Protein AF-A0A444ZXS3-F1 (afdb_monomer_lite)

Organism: Arachis hypogaea (NCBI:txid3818)

pLDDT: mean 75.3, std 19.69, range [24.69, 91.62]

Structure (mmCIF, N/CA/C/O backbone):
data_AF-A0A444ZXS3-F1
#
_entry.id   AF-A0A444ZXS3-F1
#
loop_
_atom_site.group_PDB
_atom_site.id
_atom_site.type_symbol
_atom_site.label_atom_id
_atom_site.label_alt_id
_atom_site.label_comp_id
_atom_site.label_asym_id
_atom_site.label_entity_id
_atom_site.label_seq_id
_atom_site.pdbx_PDB_ins_code
_atom_site.Cartn_x
_atom_site.Cartn_y
_atom_site.Cartn_z
_atom_site.occupancy
_atom_site.B_iso_or_equiv
_atom_site.auth_seq_id
_atom_site.auth_comp_id
_atom_site.auth_asym_id
_atom_site.auth_atom_id
_atom_site.pdbx_PDB_model_num
ATOM 1 N N . MET A 1 1 ? 24.751 12.707 22.920 1.00 36.78 1 MET A N 1
ATOM 2 C CA . MET A 1 1 ? 24.671 12.668 21.444 1.00 36.78 1 MET A CA 1
ATOM 3 C C . MET A 1 1 ? 24.301 11.240 21.018 1.00 36.78 1 MET A C 1
ATOM 5 O O . MET A 1 1 ? 25.146 10.495 20.557 1.00 36.78 1 MET A O 1
ATOM 9 N N . THR A 1 2 ? 23.201 10.683 21.536 1.00 28.27 2 THR A N 1
ATOM 10 C CA . THR A 1 2 ? 21.816 10.702 20.994 1.00 28.27 2 THR A CA 1
ATOM 11 C C . THR A 1 2 ? 21.616 9.870 19.715 1.00 28.27 2 THR A C 1
ATOM 13 O O . THR A 1 2 ? 21.463 10.395 18.621 1.00 28.27 2 THR A O 1
ATOM 16 N N . SER A 1 3 ? 21.629 8.543 19.897 1.00 29.20 3 SER A N 1
ATOM 17 C CA . SER A 1 3 ? 20.457 7.668 19.680 1.00 29.20 3 SER A CA 1
ATOM 18 C C . SER A 1 3 ? 19.682 7.764 18.354 1.00 29.20 3 SER A C 1
ATOM 20 O O . SER A 1 3 ? 18.463 7.917 18.377 1.00 29.20 3 SER A O 1
ATOM 22 N N . ILE A 1 4 ? 20.347 7.616 17.204 1.00 36.12 4 ILE A N 1
ATOM 23 C CA . ILE A 1 4 ? 19.659 7.456 15.900 1.00 36.12 4 ILE A CA 1
ATOM 24 C C . ILE A 1 4 ? 19.896 6.087 15.239 1.00 36.12 4 ILE A C 1
ATOM 26 O O . ILE A 1 4 ? 19.219 5.745 14.279 1.00 36.12 4 ILE A O 1
ATOM 30 N N . LEU A 1 5 ? 20.769 5.229 15.770 1.00 28.34 5 LEU A N 1
ATOM 31 C CA . LEU A 1 5 ? 21.231 4.061 15.011 1.00 28.34 5 LEU A CA 1
ATOM 32 C C . LEU A 1 5 ? 20.882 2.689 15.599 1.00 28.34 5 LEU A C 1
ATOM 34 O O . LEU A 1 5 ? 21.650 1.762 15.421 1.00 28.34 5 LEU A O 1
ATOM 38 N N . TRP A 1 6 ? 19.746 2.531 16.283 1.00 24.69 6 TRP A N 1
ATOM 39 C CA . TRP A 1 6 ? 19.228 1.200 16.658 1.00 24.69 6 TRP A CA 1
ATOM 40 C C . TRP A 1 6 ? 17.693 1.142 16.608 1.00 24.69 6 TRP A C 1
ATOM 42 O O . TRP A 1 6 ? 17.041 0.616 17.501 1.00 24.69 6 TRP A O 1
ATOM 52 N N . LEU A 1 7 ? 17.096 1.630 15.515 1.00 28.11 7 LEU A N 1
ATOM 53 C CA . LEU A 1 7 ? 15.789 1.132 15.064 1.00 28.11 7 LEU A CA 1
ATOM 54 C C . LEU A 1 7 ? 16.027 -0.171 14.293 1.00 28.11 7 LEU A C 1
ATOM 56 O O . LEU A 1 7 ? 15.781 -0.289 13.094 1.00 28.11 7 LEU A O 1
ATOM 60 N N . GLN A 1 8 ? 16.556 -1.168 15.007 1.00 26.95 8 GLN A N 1
ATOM 61 C CA . GLN A 1 8 ? 16.343 -2.544 14.607 1.00 26.95 8 GLN A CA 1
ATOM 62 C C . GLN A 1 8 ? 14.822 -2.714 14.481 1.00 26.95 8 GLN A C 1
ATOM 64 O O . GLN A 1 8 ? 14.048 -2.430 15.387 1.00 26.95 8 GLN A O 1
ATOM 69 N N . ILE A 1 9 ? 14.335 -3.185 13.343 1.00 33.28 9 ILE A N 1
ATOM 70 C CA . ILE A 1 9 ? 14.590 -4.604 13.118 1.00 33.28 9 ILE A CA 1
ATOM 71 C C . ILE A 1 9 ? 13.510 -5.468 13.793 1.00 33.28 9 ILE A C 1
ATOM 73 O O . ILE A 1 9 ? 13.472 -6.667 13.580 1.00 33.28 9 ILE A O 1
ATOM 77 N N . HIS A 1 10 ? 12.611 -4.881 14.595 1.00 28.50 10 HIS A N 1
ATOM 78 C CA . HIS A 1 10 ? 11.362 -5.521 15.031 1.00 28.50 10 HIS A CA 1
ATOM 79 C C . HIS A 1 10 ? 10.206 -5.254 14.053 1.00 28.50 10 HIS A C 1
ATOM 81 O O . HIS A 1 10 ? 9.033 -5.407 14.391 1.00 28.50 10 HIS A O 1
ATOM 87 N N . CYS A 1 11 ? 10.534 -4.942 12.794 1.00 30.47 11 CYS A N 1
ATOM 88 C CA . CYS A 1 11 ? 9.610 -4.954 11.659 1.00 30.47 11 CYS A CA 1
ATOM 89 C C . CYS A 1 11 ? 9.324 -6.404 11.211 1.00 30.47 11 CYS A C 1
ATOM 91 O O . CYS A 1 11 ? 9.514 -6.772 10.059 1.00 30.47 11 CYS A O 1
ATOM 93 N N . TRP A 1 12 ? 8.933 -7.249 12.165 1.00 25.70 12 TRP A N 1
ATOM 94 C CA . TRP A 1 12 ? 8.367 -8.582 11.930 1.00 25.70 12 TRP A CA 1
ATOM 95 C C . TRP A 1 12 ? 7.046 -8.781 12.690 1.00 25.70 12 TRP A C 1
ATOM 97 O O . TRP A 1 12 ? 6.369 -9.773 12.460 1.00 25.70 12 TRP A O 1
ATOM 107 N N . HIS A 1 13 ? 6.629 -7.832 13.541 1.00 31.17 13 HIS A N 1
ATOM 108 C CA . HIS A 1 13 ? 5.355 -7.907 14.273 1.00 31.17 13 HIS A CA 1
ATOM 109 C C . HIS A 1 13 ? 4.175 -7.217 13.573 1.00 31.17 13 HIS A C 1
ATOM 111 O O . HIS A 1 13 ? 3.065 -7.256 14.090 1.00 31.17 13 HIS A O 1
ATOM 117 N N . ILE A 1 14 ? 4.356 -6.637 12.381 1.00 42.41 14 ILE A N 1
ATOM 118 C CA . ILE A 1 14 ? 3.223 -6.154 11.574 1.00 42.41 14 ILE A CA 1
ATOM 119 C C . ILE A 1 14 ? 2.749 -7.283 10.645 1.00 42.41 14 ILE A C 1
ATOM 121 O O . ILE A 1 14 ? 2.638 -7.122 9.433 1.00 42.41 14 ILE A O 1
ATOM 125 N N . TYR A 1 15 ? 2.464 -8.457 11.208 1.00 44.38 15 TYR A N 1
ATOM 126 C CA . TYR A 1 15 ? 1.529 -9.381 10.572 1.00 44.38 15 TYR A CA 1
ATOM 127 C C . TYR A 1 15 ? 0.144 -9.003 11.072 1.00 44.38 15 TYR A C 1
ATOM 129 O O . TYR A 1 15 ? -0.287 -9.487 12.108 1.00 44.38 15 TYR A O 1
ATOM 137 N N . MET A 1 16 ? -0.485 -8.065 10.354 1.00 56.69 16 MET A N 1
ATOM 138 C CA . MET A 1 16 ? -1.938 -7.872 10.238 1.00 56.69 16 MET A CA 1
ATOM 139 C C . MET A 1 16 ? -2.746 -8.479 11.399 1.00 56.69 16 MET A C 1
ATOM 141 O O . MET A 1 16 ? -3.423 -9.494 11.232 1.00 56.69 16 MET A O 1
ATOM 145 N N . ALA A 1 17 ? -2.650 -7.867 12.583 1.00 63.28 17 ALA A N 1
ATOM 146 C CA . ALA A 1 17 ? -3.589 -8.142 13.662 1.00 63.28 17 ALA A CA 1
ATOM 147 C C . ALA A 1 17 ? -5.005 -7.822 13.164 1.00 63.28 17 ALA A C 1
ATOM 149 O O . ALA A 1 17 ? -5.176 -6.975 12.278 1.00 63.28 17 ALA A O 1
ATOM 150 N N . ARG A 1 18 ? -6.029 -8.491 13.706 1.00 74.81 18 ARG A N 1
ATOM 151 C CA . ARG A 1 18 ? -7.408 -8.158 13.323 1.00 74.81 18 ARG A CA 1
ATOM 152 C C . ARG A 1 18 ? -7.668 -6.687 13.629 1.00 74.81 18 ARG A C 1
ATOM 154 O O . ARG A 1 18 ? -7.204 -6.183 14.651 1.00 74.81 18 ARG A O 1
ATOM 161 N N . ALA A 1 19 ? -8.481 -6.022 12.808 1.00 78.44 19 ALA A N 1
ATOM 162 C CA . ALA A 1 19 ? -8.809 -4.606 12.995 1.00 78.44 19 ALA A CA 1
ATOM 163 C C . ALA A 1 19 ? -9.248 -4.289 14.438 1.00 78.44 19 ALA A C 1
ATOM 165 O O . ALA A 1 19 ? -8.857 -3.275 15.012 1.00 78.44 19 ALA A O 1
ATOM 166 N N . SER A 1 20 ? -10.009 -5.193 15.061 1.00 78.56 20 SER A N 1
ATOM 167 C CA . SER A 1 20 ? -10.459 -5.064 16.448 1.00 78.56 20 SER A CA 1
ATOM 168 C C . SER A 1 20 ? -9.327 -5.094 17.480 1.00 78.56 20 SER A C 1
ATOM 170 O O . SER A 1 20 ? -9.437 -4.430 18.506 1.00 78.56 20 SER A O 1
ATOM 172 N N . GLU A 1 21 ? -8.250 -5.837 17.239 1.00 79.06 21 GLU A N 1
ATOM 173 C CA . GLU A 1 21 ? -7.076 -5.891 18.114 1.00 79.06 21 GLU A CA 1
ATOM 174 C C . GLU A 1 21 ? -6.213 -4.648 17.926 1.00 79.06 21 GLU A C 1
ATOM 176 O O . GLU A 1 21 ? -5.836 -4.010 18.908 1.00 79.06 21 GLU A O 1
ATOM 181 N N . THR A 1 22 ? -5.985 -4.236 16.676 1.00 76.06 22 THR A N 1
ATOM 182 C CA . THR A 1 22 ? -5.202 -3.033 16.366 1.00 76.06 22 THR A CA 1
ATOM 183 C C . THR A 1 22 ? -5.843 -1.772 16.945 1.00 76.06 22 THR A C 1
ATOM 185 O O . THR A 1 22 ? -5.153 -0.933 17.519 1.00 76.06 22 THR A O 1
ATOM 188 N N . LEU A 1 23 ? -7.171 -1.649 16.870 1.00 76.25 23 LEU A N 1
ATOM 189 C CA . LEU A 1 23 ? -7.893 -0.502 17.434 1.00 76.25 23 LEU A CA 1
ATOM 190 C C . LEU A 1 23 ? -7.889 -0.493 18.972 1.00 76.25 23 LEU A C 1
ATOM 192 O O . LEU A 1 23 ? -7.922 0.577 19.578 1.00 76.25 23 LEU A O 1
ATOM 196 N N . LYS A 1 24 ? -7.817 -1.664 19.622 1.00 78.62 24 LYS A N 1
ATOM 197 C CA . LYS A 1 24 ? -7.715 -1.770 21.091 1.00 78.62 24 LYS A CA 1
ATOM 198 C C . LYS A 1 24 ? -6.361 -1.319 21.623 1.00 78.62 24 LYS A C 1
ATOM 200 O O . LYS A 1 24 ? -6.298 -0.870 22.764 1.00 78.62 24 LYS A O 1
ATOM 205 N N . MET A 1 25 ? -5.307 -1.416 20.813 1.00 70.56 25 MET A N 1
ATOM 206 C CA . MET A 1 25 ? -3.959 -1.004 21.205 1.00 70.56 25 MET A CA 1
ATOM 207 C C . MET A 1 25 ? -3.819 0.512 21.389 1.00 70.56 25 MET A C 1
ATOM 209 O O . MET A 1 25 ? -2.779 0.928 21.880 1.00 70.56 25 MET A O 1
ATOM 213 N N . LYS A 1 26 ? -4.844 1.316 21.037 1.00 65.19 26 LYS A N 1
ATOM 214 C CA . LYS A 1 26 ? -4.851 2.788 21.144 1.00 65.19 26 LYS A CA 1
ATOM 215 C C . LYS A 1 26 ? -3.485 3.380 20.763 1.00 65.19 26 LYS A C 1
ATOM 217 O O . LYS A 1 26 ? -2.813 3.925 21.634 1.00 65.19 26 LYS A O 1
ATOM 222 N N . PRO A 1 27 ? -3.045 3.206 19.502 1.00 63.09 27 PRO A N 1
ATOM 223 C CA . PRO A 1 27 ? -1.710 3.623 19.093 1.00 63.09 27 PRO A CA 1
ATOM 224 C C . PRO A 1 27 ? -1.465 5.088 19.476 1.00 63.09 27 PRO A C 1
ATOM 226 O O . PRO A 1 27 ? -2.343 5.930 19.294 1.00 63.09 27 PRO A O 1
ATOM 229 N N . ASP A 1 28 ? -0.271 5.385 19.995 1.00 56.91 28 ASP A N 1
ATOM 230 C CA . ASP A 1 28 ? 0.110 6.706 20.530 1.00 56.91 28 ASP A CA 1
ATOM 231 C C . ASP A 1 28 ? 0.107 7.841 19.478 1.00 56.91 28 ASP A C 1
ATOM 233 O O . ASP A 1 28 ? 0.344 9.008 19.787 1.00 56.91 28 ASP A O 1
ATOM 237 N N . GLY A 1 29 ? -0.200 7.521 18.221 1.00 57.31 29 GLY A N 1
ATOM 238 C CA . GLY A 1 29 ? -0.544 8.466 17.168 1.00 57.31 29 GLY A CA 1
ATOM 239 C C . GLY A 1 29 ? -1.908 8.103 16.589 1.00 57.31 29 GLY A C 1
ATOM 240 O O . GLY A 1 29 ? -2.220 6.928 16.438 1.00 57.31 29 GLY A O 1
ATOM 241 N N . ASN A 1 30 ? -2.712 9.105 16.230 1.00 67.88 30 ASN A N 1
ATOM 242 C CA . ASN A 1 30 ? -4.086 8.997 15.706 1.00 67.88 30 ASN A CA 1
ATOM 243 C C . ASN A 1 30 ? -4.226 8.257 14.344 1.00 67.88 30 ASN A C 1
ATOM 245 O O . ASN A 1 30 ? -5.107 8.578 13.536 1.00 67.88 30 ASN A O 1
ATOM 249 N N . GLY A 1 31 ? -3.350 7.300 14.038 1.00 75.25 31 GLY A N 1
ATOM 250 C CA . GLY A 1 31 ? -3.335 6.560 12.790 1.00 75.25 31 GLY A CA 1
ATOM 251 C C . GLY A 1 31 ? -2.545 5.257 12.818 1.00 75.25 31 GLY A C 1
ATOM 252 O O . GLY A 1 31 ? -1.783 4.970 13.738 1.00 75.25 31 GLY A O 1
ATOM 253 N N . ILE A 1 32 ? -2.750 4.459 11.774 1.00 83.19 32 ILE A N 1
ATOM 254 C CA . ILE A 1 32 ? -2.152 3.137 11.582 1.00 83.19 32 ILE A CA 1
ATOM 255 C C . ILE A 1 32 ? -1.240 3.168 10.354 1.00 83.19 32 ILE A C 1
ATOM 257 O O . ILE A 1 32 ? -1.626 3.638 9.282 1.00 83.19 32 ILE A O 1
ATOM 261 N N . LEU A 1 33 ? -0.023 2.645 10.511 1.00 85.00 33 LEU A N 1
ATOM 262 C CA . LEU A 1 33 ? 0.962 2.535 9.440 1.00 85.00 33 LEU A CA 1
ATOM 263 C C . LEU A 1 33 ? 1.038 1.096 8.918 1.00 85.00 33 LEU A C 1
ATOM 265 O O . LEU A 1 33 ? 1.392 0.172 9.646 1.00 85.00 33 LEU A O 1
ATOM 269 N N . PHE A 1 34 ? 0.756 0.921 7.632 1.00 86.94 34 PHE A N 1
ATOM 270 C CA . PHE A 1 34 ? 0.958 -0.318 6.893 1.00 86.94 34 PHE A CA 1
ATOM 271 C C . PHE A 1 34 ? 2.331 -0.286 6.219 1.00 86.94 34 PHE A C 1
ATOM 273 O O . PHE A 1 34 ? 2.561 0.474 5.272 1.00 86.94 34 PHE A O 1
ATOM 280 N N . SER A 1 35 ? 3.258 -1.099 6.722 1.00 86.69 35 SER A N 1
ATOM 281 C CA . SER A 1 35 ? 4.633 -1.168 6.227 1.00 86.69 35 SER A CA 1
ATOM 282 C C . SER A 1 35 ? 4.741 -1.837 4.852 1.00 86.69 35 SER A C 1
ATOM 284 O O . SER A 1 35 ? 3.779 -2.365 4.285 1.00 86.69 35 SER A O 1
ATOM 286 N N . ASN A 1 36 ? 5.959 -1.839 4.312 1.00 84.88 36 ASN A N 1
ATOM 287 C CA . ASN A 1 36 ? 6.306 -2.664 3.165 1.00 84.88 36 ASN A CA 1
ATOM 288 C C . ASN A 1 36 ? 6.287 -4.160 3.526 1.00 84.88 36 ASN A C 1
ATOM 290 O O . ASN A 1 36 ? 6.408 -4.537 4.689 1.00 84.88 36 ASN A O 1
ATOM 294 N N . GLY A 1 37 ? 6.190 -5.006 2.502 1.00 81.81 37 GLY A N 1
ATOM 295 C CA . GLY A 1 37 ? 6.287 -6.455 2.627 1.00 81.81 37 GLY A CA 1
ATOM 296 C C . GLY A 1 37 ? 6.530 -7.110 1.264 1.00 81.81 37 GLY A C 1
ATOM 297 O O . GLY A 1 37 ? 6.330 -6.455 0.234 1.00 81.81 37 GLY A O 1
ATOM 298 N N . PRO A 1 38 ? 7.019 -8.358 1.242 1.00 81.62 38 PRO A N 1
ATOM 299 C CA . PRO A 1 38 ? 7.181 -9.126 0.015 1.00 81.62 38 PRO A CA 1
ATOM 300 C C . PRO A 1 38 ? 5.838 -9.690 -0.478 1.00 81.62 38 PRO A C 1
ATOM 302 O O . PRO A 1 38 ? 4.931 -9.935 0.311 1.00 81.62 38 PRO A O 1
ATOM 305 N N . GLY A 1 39 ? 5.752 -9.987 -1.776 1.00 82.94 39 GLY A N 1
ATOM 306 C CA . GLY A 1 39 ? 4.647 -10.760 -2.353 1.00 82.94 39 GLY A CA 1
ATOM 307 C C . GLY A 1 39 ? 3.554 -9.940 -3.044 1.00 82.94 39 GLY A C 1
ATOM 308 O O . GLY A 1 39 ? 3.741 -8.766 -3.369 1.00 82.94 39 GLY A O 1
ATOM 309 N N . ASP A 1 40 ? 2.437 -10.614 -3.335 1.00 84.81 40 ASP A N 1
ATOM 310 C CA . ASP A 1 40 ? 1.250 -10.035 -3.970 1.00 84.81 40 ASP A CA 1
ATOM 311 C C . ASP A 1 40 ? 0.168 -9.764 -2.911 1.00 84.81 40 ASP A C 1
ATOM 313 O O . ASP A 1 40 ? -0.301 -10.711 -2.275 1.00 84.81 40 ASP A O 1
ATOM 317 N N . PRO A 1 41 ? -0.277 -8.510 -2.727 1.00 83.12 41 PRO A N 1
ATOM 318 C CA . PRO A 1 41 ? -1.347 -8.185 -1.786 1.00 83.12 41 PRO A CA 1
ATOM 319 C C . PRO A 1 41 ? -2.697 -8.836 -2.146 1.00 83.12 41 PRO A C 1
ATOM 321 O O . PRO A 1 41 ? -3.501 -9.096 -1.255 1.00 83.12 41 PRO A O 1
ATOM 324 N N . SER A 1 42 ? -2.931 -9.204 -3.414 1.00 84.19 42 SER A N 1
ATOM 325 C CA . SER A 1 42 ? -4.117 -9.983 -3.808 1.00 84.19 42 SER A CA 1
ATOM 326 C C . SER A 1 42 ? -4.145 -11.384 -3.193 1.00 84.19 42 SER A C 1
ATOM 328 O O . SER A 1 42 ? -5.218 -11.969 -3.071 1.00 84.19 42 SER A O 1
ATOM 330 N N . ALA A 1 43 ? -2.990 -11.933 -2.800 1.00 86.25 43 ALA A N 1
ATOM 331 C CA . ALA A 1 43 ? -2.902 -13.243 -2.157 1.00 86.25 43 ALA A CA 1
ATOM 332 C C . ALA A 1 43 ? -3.250 -13.203 -0.655 1.00 86.25 43 ALA A C 1
ATOM 334 O O . ALA A 1 43 ? -3.333 -14.253 -0.021 1.00 86.25 43 ALA A O 1
ATOM 335 N N . VAL A 1 44 ? -3.466 -12.012 -0.081 1.00 86.00 44 VAL A N 1
ATOM 336 C CA . VAL A 1 44 ? -3.777 -11.809 1.345 1.00 86.00 44 VAL A CA 1
ATOM 337 C C . VAL A 1 44 ? -5.097 -11.039 1.527 1.00 86.00 44 VAL A C 1
ATOM 339 O O . VAL A 1 44 ? -5.108 -9.925 2.051 1.00 86.00 44 VAL A O 1
ATOM 342 N N . PRO A 1 45 ? -6.250 -11.617 1.131 1.00 86.00 45 PRO A N 1
ATOM 343 C CA . PRO A 1 45 ? -7.542 -10.920 1.163 1.00 86.00 45 PRO A CA 1
ATOM 344 C C . PRO A 1 45 ? -7.941 -10.450 2.570 1.00 86.00 45 PRO A C 1
ATOM 346 O O . PRO A 1 45 ? -8.483 -9.358 2.722 1.00 86.00 45 PRO A O 1
ATOM 349 N N . TYR A 1 46 ? -7.574 -11.206 3.609 1.00 86.75 46 TYR A N 1
ATOM 350 C CA . TYR A 1 46 ? -7.821 -10.836 5.006 1.00 86.75 46 TYR A CA 1
ATOM 351 C C . TYR A 1 46 ? -7.151 -9.505 5.402 1.00 86.75 46 TYR A C 1
ATOM 353 O O . TYR A 1 46 ? -7.670 -8.758 6.233 1.00 86.75 46 TYR A O 1
ATOM 361 N N . ALA A 1 47 ? -5.997 -9.187 4.803 1.00 87.44 47 ALA A N 1
ATOM 362 C CA . ALA A 1 47 ? -5.287 -7.936 5.040 1.00 87.44 47 ALA A CA 1
ATOM 363 C C . ALA A 1 47 ? -6.029 -6.762 4.390 1.00 87.44 47 ALA A C 1
ATOM 365 O O . ALA A 1 47 ? -6.156 -5.698 4.992 1.00 87.44 47 ALA A O 1
ATOM 366 N N . VAL A 1 48 ? -6.575 -6.968 3.187 1.00 89.38 48 VAL A N 1
ATOM 367 C CA . VAL A 1 48 ? -7.404 -5.973 2.489 1.00 89.38 48 VAL A CA 1
ATOM 368 C C . VAL A 1 48 ? -8.691 -5.691 3.268 1.00 89.38 48 VAL A C 1
ATOM 370 O O . VAL A 1 48 ? -9.068 -4.530 3.422 1.00 89.38 48 VAL A O 1
ATOM 373 N N . GLU A 1 49 ? -9.343 -6.728 3.798 1.00 89.12 49 GLU A N 1
ATOM 374 C CA . GLU A 1 49 ? -10.527 -6.594 4.661 1.00 89.12 49 GLU A CA 1
ATOM 375 C C . GLU A 1 49 ? -10.205 -5.827 5.946 1.00 89.12 49 GLU A C 1
ATOM 377 O O . GLU A 1 49 ? -10.892 -4.868 6.286 1.00 89.12 49 GLU A O 1
ATOM 382 N N . THR A 1 50 ? -9.094 -6.167 6.599 1.00 88.62 50 THR A N 1
ATOM 383 C CA . THR A 1 50 ? -8.625 -5.467 7.803 1.00 88.62 50 THR A CA 1
ATOM 384 C C . THR A 1 50 ? -8.380 -3.981 7.532 1.00 88.62 50 THR A C 1
ATOM 386 O O . THR A 1 50 ? -8.795 -3.128 8.314 1.00 88.62 50 THR A O 1
ATOM 389 N N . VAL A 1 51 ? -7.738 -3.650 6.409 1.00 89.44 51 VAL A N 1
ATOM 390 C CA . VAL A 1 51 ? -7.513 -2.257 5.998 1.00 89.44 51 VAL A CA 1
ATOM 391 C C . VAL A 1 51 ? -8.841 -1.543 5.750 1.00 89.44 51 VAL A C 1
ATOM 393 O O . VAL A 1 51 ? -8.997 -0.403 6.181 1.00 89.44 51 VAL A O 1
ATOM 396 N N . ARG A 1 52 ? -9.809 -2.206 5.106 1.00 89.19 52 ARG A N 1
ATOM 397 C CA . ARG A 1 52 ? -11.149 -1.650 4.869 1.00 89.19 52 ARG A CA 1
ATOM 398 C C . ARG A 1 52 ? -11.861 -1.307 6.179 1.00 89.19 52 ARG A C 1
ATOM 400 O O . ARG A 1 52 ? -12.361 -0.197 6.310 1.00 89.19 52 ARG A O 1
ATOM 407 N N . ASP A 1 53 ? -11.807 -2.195 7.166 1.00 88.56 53 ASP A N 1
ATOM 408 C CA . ASP A 1 53 ? -12.422 -1.983 8.485 1.00 88.56 53 ASP A CA 1
ATOM 409 C C . ASP A 1 53 ? -11.772 -0.856 9.303 1.00 88.56 53 ASP A C 1
ATOM 411 O O . ASP A 1 53 ? -12.381 -0.334 10.248 1.00 88.56 53 ASP A O 1
ATOM 415 N N . ILE A 1 54 ? -10.513 -0.534 8.993 1.00 86.81 54 ILE A N 1
ATOM 416 C CA . ILE A 1 54 ? -9.701 0.484 9.668 1.00 86.81 54 ILE A CA 1
ATOM 417 C C . ILE A 1 54 ? -9.847 1.855 8.999 1.00 86.81 54 ILE A C 1
ATOM 419 O O . ILE A 1 54 ? -9.891 2.865 9.707 1.00 86.81 54 ILE A O 1
ATOM 423 N N . LEU A 1 55 ? -9.928 1.889 7.664 1.00 85.12 55 LEU A N 1
ATOM 424 C CA . LEU A 1 55 ? -9.973 3.104 6.841 1.00 85.12 55 LEU A CA 1
ATOM 425 C C . LEU A 1 55 ? -11.052 4.103 7.283 1.00 85.12 55 LEU A C 1
ATOM 427 O O . LEU A 1 55 ? -10.844 5.307 7.179 1.00 85.12 55 LEU A O 1
ATOM 431 N N . GLU A 1 56 ? -12.181 3.612 7.796 1.00 80.44 56 GLU A N 1
ATOM 432 C CA . GLU A 1 56 ? -13.314 4.441 8.230 1.00 80.44 56 GLU A CA 1
ATOM 433 C C . GLU A 1 56 ? -13.181 4.985 9.664 1.00 80.44 56 GLU A C 1
ATOM 435 O O . GLU A 1 56 ? -14.002 5.792 10.098 1.00 80.44 56 GLU A O 1
ATOM 440 N N . LYS A 1 57 ? -12.176 4.540 10.431 1.00 84.06 57 LYS A N 1
ATOM 441 C CA . LYS A 1 57 ? -12.086 4.796 11.882 1.00 84.06 57 LYS A CA 1
ATOM 442 C C . LYS A 1 57 ? -10.890 5.645 12.283 1.00 84.06 57 LYS A C 1
ATOM 444 O O . LYS A 1 57 ? -10.994 6.431 13.222 1.00 84.06 57 LYS A O 1
ATOM 449 N N . VAL A 1 58 ? -9.750 5.464 11.622 1.00 84.00 58 VAL A N 1
ATOM 450 C CA . VAL A 1 58 ? -8.500 6.165 11.948 1.00 84.00 58 VAL A CA 1
ATOM 451 C C . VAL A 1 58 ? -7.739 6.524 10.680 1.00 84.00 58 VAL A C 1
ATOM 453 O O . VAL A 1 58 ? -7.934 5.919 9.627 1.00 84.00 58 VAL A O 1
ATOM 456 N N . SER A 1 59 ? -6.838 7.502 10.779 1.00 84.44 59 SER A N 1
ATOM 457 C CA . SER A 1 59 ? -5.969 7.840 9.652 1.00 84.44 59 SER A CA 1
ATOM 458 C C . SER A 1 59 ? -5.053 6.660 9.310 1.00 84.44 59 SER A C 1
ATOM 460 O O . SER A 1 59 ? -4.537 5.986 10.199 1.00 84.44 59 SER A O 1
ATOM 462 N N . VAL A 1 60 ? -4.850 6.383 8.023 1.00 85.56 60 VAL A N 1
ATOM 463 C CA . VAL A 1 60 ? -3.963 5.300 7.584 1.00 85.56 60 VAL A CA 1
ATOM 464 C C . VAL A 1 60 ? -2.843 5.831 6.711 1.00 85.56 60 VAL A C 1
ATOM 466 O O . VAL A 1 60 ? -3.040 6.722 5.883 1.00 85.56 60 VAL A O 1
ATOM 469 N N . PHE A 1 61 ? -1.665 5.244 6.861 1.00 85.94 61 PHE A N 1
ATOM 470 C CA . PHE A 1 61 ? -0.522 5.505 6.000 1.00 85.94 61 PHE A CA 1
ATOM 471 C C . PHE A 1 61 ? 0.032 4.185 5.476 1.00 85.94 61 PHE A C 1
ATOM 473 O O . PHE A 1 61 ? 0.179 3.238 6.238 1.00 85.94 61 PHE A O 1
ATOM 480 N N . GLY A 1 62 ? 0.331 4.097 4.181 1.00 87.62 62 GLY A N 1
ATOM 481 C CA . GLY A 1 62 ? 0.786 2.856 3.554 1.00 87.62 62 GLY A CA 1
ATOM 482 C C . GLY A 1 62 ? 2.073 3.037 2.765 1.00 87.62 62 GLY A C 1
ATOM 483 O O . GLY A 1 62 ? 2.151 3.909 1.901 1.00 87.62 62 GLY A O 1
ATOM 484 N N . ILE A 1 63 ? 3.055 2.170 3.008 1.00 87.44 63 ILE A N 1
ATOM 485 C CA . ILE A 1 63 ? 4.339 2.140 2.298 1.00 87.44 63 ILE A CA 1
ATOM 486 C C . ILE A 1 63 ? 4.424 0.856 1.466 1.00 87.44 63 ILE A C 1
ATOM 488 O O . ILE A 1 63 ? 4.201 -0.237 1.974 1.00 87.44 63 ILE A O 1
ATOM 492 N N . CYS A 1 64 ? 4.784 0.968 0.182 1.00 88.56 64 CYS A N 1
ATOM 493 C CA . CYS A 1 64 ? 4.940 -0.168 -0.740 1.00 88.56 64 CYS A CA 1
ATOM 494 C C . CYS A 1 64 ? 3.697 -1.086 -0.771 1.00 88.56 64 CYS A C 1
ATOM 496 O O . CYS A 1 64 ? 2.669 -0.687 -1.315 1.00 88.56 64 CYS A O 1
ATOM 498 N N . MET A 1 65 ? 3.760 -2.282 -0.176 1.00 89.00 65 MET A N 1
ATOM 499 C CA . MET A 1 65 ? 2.624 -3.202 -0.087 1.00 89.00 65 MET A CA 1
ATOM 500 C C . MET A 1 65 ? 1.454 -2.593 0.697 1.00 89.00 65 MET A C 1
ATOM 502 O O . MET A 1 65 ? 0.311 -2.740 0.274 1.00 89.00 65 MET A O 1
ATOM 506 N N . GLY A 1 66 ? 1.711 -1.826 1.762 1.00 89.12 66 GLY A N 1
ATOM 507 C CA . GLY A 1 66 ? 0.660 -1.119 2.496 1.00 89.12 66 GLY A CA 1
ATOM 508 C C . GLY A 1 66 ? -0.144 -0.158 1.614 1.00 89.12 66 GLY A C 1
ATOM 509 O O . GLY A 1 66 ? -1.367 -0.105 1.702 1.00 89.12 66 GLY A O 1
ATOM 510 N N . HIS A 1 67 ? 0.520 0.541 0.686 1.00 89.00 67 HIS A N 1
ATOM 511 C CA . HIS A 1 67 ? -0.163 1.382 -0.304 1.00 89.00 67 HIS A CA 1
ATOM 512 C C . HIS A 1 67 ? -1.056 0.554 -1.242 1.00 89.00 67 HIS A C 1
ATOM 514 O O . HIS A 1 67 ? -2.159 0.977 -1.586 1.00 89.00 67 HIS A O 1
ATOM 520 N N . GLN A 1 68 ? -0.597 -0.631 -1.642 1.00 91.06 68 GLN A N 1
ATOM 521 C CA . GLN A 1 68 ? -1.358 -1.514 -2.521 1.00 91.06 68 GLN A CA 1
ATOM 522 C C . GLN A 1 68 ? -2.588 -2.098 -1.815 1.00 91.06 68 GLN A C 1
ATOM 524 O O . GLN A 1 68 ? -3.662 -2.110 -2.412 1.00 91.06 68 GLN A O 1
ATOM 529 N N . LEU A 1 69 ? -2.460 -2.494 -0.544 1.00 91.12 69 LEU A N 1
ATOM 530 C CA . LEU A 1 69 ? -3.5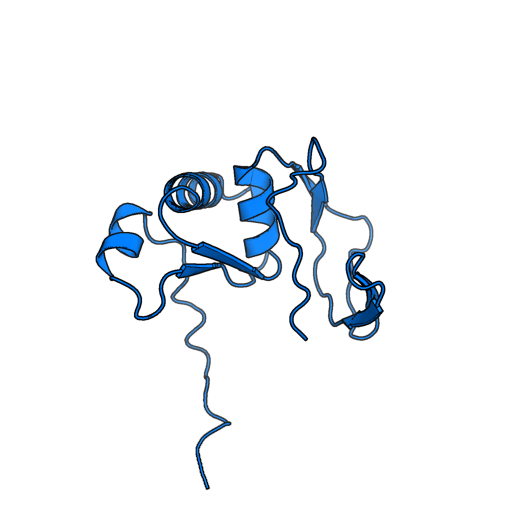78 -2.976 0.273 1.00 91.12 69 LEU A CA 1
ATOM 531 C C . LEU A 1 69 ? -4.653 -1.899 0.458 1.00 91.12 69 LEU A C 1
ATOM 533 O O . LEU A 1 69 ? -5.832 -2.174 0.250 1.00 91.12 69 LEU A O 1
ATOM 537 N N . ILE A 1 70 ? -4.253 -0.658 0.768 1.00 90.25 70 ILE A N 1
ATOM 538 C CA . ILE A 1 70 ? -5.177 0.489 0.825 1.00 90.25 70 ILE A CA 1
ATOM 539 C C . ILE A 1 70 ? -5.865 0.681 -0.528 1.00 90.25 70 ILE A C 1
ATOM 541 O O . ILE A 1 70 ? -7.082 0.830 -0.598 1.00 90.25 70 ILE A O 1
ATOM 545 N N . GLY A 1 71 ? -5.101 0.621 -1.618 1.00 90.25 71 GLY A N 1
ATOM 546 C CA . GLY A 1 71 ? -5.642 0.712 -2.967 1.00 90.25 71 GLY A CA 1
ATOM 547 C C . GLY A 1 71 ? -6.702 -0.341 -3.274 1.00 90.25 71 GLY A C 1
ATOM 548 O O . GLY A 1 71 ? -7.748 -0.008 -3.823 1.00 90.25 71 GLY A O 1
ATOM 549 N N . GLN A 1 72 ? -6.458 -1.596 -2.898 1.00 90.88 72 GLN A N 1
ATOM 550 C CA . GLN A 1 72 ? -7.413 -2.693 -3.067 1.00 90.88 72 GLN A CA 1
ATOM 551 C C . GLN A 1 72 ? -8.635 -2.562 -2.159 1.00 90.88 72 GLN A C 1
ATOM 553 O O . GLN A 1 72 ? -9.754 -2.845 -2.593 1.00 90.88 72 GLN A O 1
ATOM 558 N N . ALA A 1 73 ? -8.456 -2.081 -0.927 1.00 90.31 73 ALA A N 1
ATOM 559 C CA . ALA A 1 73 ? -9.56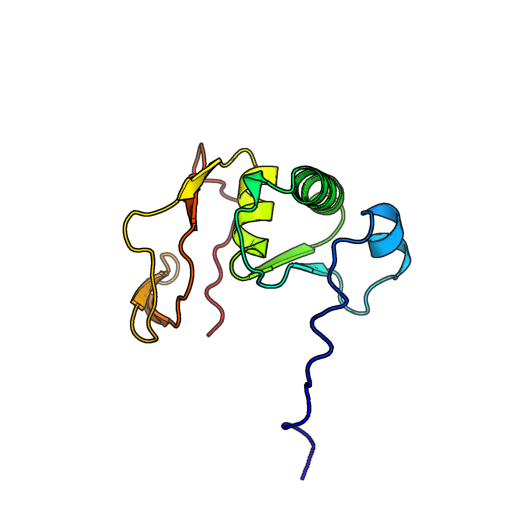5 -1.817 -0.016 1.00 90.31 73 ALA A CA 1
ATOM 560 C C . ALA A 1 73 ? -10.542 -0.792 -0.620 1.00 90.31 73 ALA A C 1
ATOM 562 O O . ALA A 1 73 ? -11.754 -0.986 -0.515 1.00 90.31 73 ALA A O 1
ATOM 563 N N . LEU A 1 74 ? -10.007 0.197 -1.351 1.00 89.88 74 LEU A N 1
ATOM 564 C CA . LEU A 1 74 ? -10.729 1.216 -2.129 1.00 89.88 74 LEU A CA 1
ATOM 565 C C . LEU A 1 74 ? -11.216 0.740 -3.520 1.00 89.88 74 LEU A C 1
ATOM 567 O O . LEU A 1 74 ? -11.643 1.554 -4.340 1.00 89.88 74 LEU A O 1
ATOM 571 N N . GLY A 1 75 ? -11.139 -0.560 -3.822 1.00 89.56 75 GLY A N 1
ATOM 572 C CA . GLY A 1 75 ? -11.623 -1.143 -5.083 1.00 89.56 75 GLY A CA 1
ATOM 573 C C . GLY A 1 75 ? -10.607 -1.155 -6.232 1.00 89.56 75 GLY A C 1
ATOM 574 O O . GLY A 1 75 ? -10.963 -1.441 -7.376 1.00 89.56 75 GLY A O 1
ATOM 575 N N . GLY A 1 76 ? -9.342 -0.844 -5.954 1.00 91.00 76 GLY A N 1
ATOM 576 C CA . GLY A 1 76 ? -8.233 -1.012 -6.887 1.00 91.00 76 GLY A CA 1
ATOM 577 C C . GLY A 1 76 ? -7.875 -2.471 -7.164 1.00 91.00 76 GLY A C 1
ATOM 578 O O . GLY A 1 76 ? -8.257 -3.383 -6.433 1.00 91.00 76 GLY A O 1
ATOM 579 N N . LYS A 1 77 ? -7.095 -2.697 -8.222 1.00 91.12 77 LYS A N 1
ATOM 580 C CA . LYS A 1 77 ? -6.574 -4.022 -8.593 1.00 91.12 77 LYS A CA 1
ATOM 581 C C . LYS A 1 77 ? -5.060 -3.983 -8.690 1.00 91.12 77 LYS A C 1
ATOM 583 O O . LYS A 1 77 ? -4.515 -3.025 -9.244 1.00 91.12 77 LYS A O 1
ATOM 588 N N . THR A 1 78 ? -4.388 -5.022 -8.202 1.00 91.44 78 THR A N 1
ATOM 589 C CA . THR A 1 78 ? -2.945 -5.184 -8.391 1.00 91.44 78 THR A CA 1
ATOM 590 C C . THR A 1 78 ? -2.633 -6.161 -9.509 1.00 91.44 78 THR A C 1
ATOM 592 O O . THR A 1 78 ? -3.420 -7.047 -9.829 1.00 91.44 78 THR A O 1
ATOM 595 N N . PHE A 1 79 ? -1.474 -5.974 -10.127 1.00 91.44 79 PHE A N 1
ATOM 596 C CA . PHE A 1 79 ? -0.945 -6.892 -11.124 1.00 91.44 79 PHE A CA 1
ATOM 597 C C . PHE A 1 79 ? 0.581 -6.877 -11.102 1.00 91.44 79 PHE A C 1
ATOM 599 O O . PHE A 1 79 ? 1.212 -5.887 -10.716 1.00 91.44 79 PHE A O 1
ATOM 606 N N . LYS A 1 80 ? 1.175 -7.992 -11.524 1.00 91.62 80 LYS A N 1
ATOM 607 C CA . LYS A 1 80 ? 2.625 -8.154 -11.602 1.00 91.62 80 LYS A CA 1
ATOM 608 C C . LYS A 1 80 ? 3.167 -7.468 -12.855 1.00 91.62 80 LYS A C 1
ATOM 610 O O . LYS A 1 80 ? 2.719 -7.739 -13.967 1.00 91.62 80 LYS A O 1
ATOM 615 N N . MET A 1 81 ? 4.145 -6.585 -12.682 1.00 90.00 81 MET A N 1
ATOM 616 C CA . MET A 1 81 ? 4.858 -5.938 -13.785 1.00 90.00 81 MET A CA 1
ATOM 617 C C . MET A 1 81 ? 5.857 -6.905 -14.437 1.00 90.00 81 MET A C 1
ATOM 619 O O . MET A 1 81 ? 6.384 -7.800 -13.779 1.00 90.00 81 MET A O 1
ATOM 623 N N . LYS A 1 82 ? 6.184 -6.679 -15.718 1.00 91.00 82 LYS A N 1
ATOM 624 C CA . LYS A 1 82 ? 7.146 -7.510 -16.468 1.00 91.00 82 LYS A CA 1
ATOM 625 C C . LYS A 1 82 ? 8.557 -7.499 -15.861 1.00 91.00 82 LYS A C 1
ATOM 627 O O . LYS A 1 82 ? 9.181 -8.547 -15.773 1.00 91.00 82 LYS A O 1
ATOM 632 N N . PHE A 1 83 ? 9.040 -6.326 -15.444 1.00 89.00 83 PHE A N 1
ATOM 633 C CA . PHE A 1 83 ? 10.399 -6.140 -14.905 1.00 89.00 83 PHE A CA 1
ATOM 634 C C . PHE A 1 83 ? 10.425 -5.564 -13.479 1.00 89.00 83 PHE A C 1
ATOM 636 O O . PHE A 1 83 ? 11.446 -5.625 -12.798 1.00 89.00 83 PHE A O 1
ATOM 643 N N . GLY A 1 84 ? 9.293 -5.029 -13.008 1.00 88.25 84 GLY A N 1
ATOM 644 C CA . GLY A 1 84 ? 9.225 -4.288 -11.751 1.00 88.25 84 GLY A CA 1
ATOM 645 C C . GLY A 1 84 ? 10.069 -3.012 -11.749 1.00 88.25 84 GLY A C 1
ATOM 646 O O . GLY A 1 84 ? 10.658 -2.632 -12.757 1.00 88.25 84 GLY A O 1
ATOM 647 N N . HIS A 1 85 ? 10.125 -2.354 -10.597 1.00 89.44 85 HIS A N 1
ATOM 648 C CA . HIS A 1 85 ? 11.020 -1.231 -10.337 1.00 89.44 85 HIS A CA 1
ATOM 649 C C . HIS A 1 85 ? 12.023 -1.656 -9.269 1.00 89.44 85 HIS A C 1
ATOM 651 O O . HIS A 1 85 ? 11.611 -1.903 -8.138 1.00 89.44 85 HIS A O 1
ATOM 657 N N . HIS A 1 86 ? 13.308 -1.723 -9.621 1.00 89.00 86 HIS A N 1
ATOM 658 C CA . HIS A 1 86 ? 14.411 -2.043 -8.710 1.00 89.00 86 HIS A CA 1
ATOM 659 C C . HIS A 1 86 ? 15.535 -1.028 -8.923 1.00 89.00 86 HIS A C 1
ATOM 661 O O . HIS A 1 86 ? 16.238 -1.082 -9.927 1.00 89.00 86 HIS A O 1
ATOM 667 N N . GLY A 1 87 ? 15.656 -0.052 -8.029 1.00 88.81 87 GLY A N 1
ATOM 668 C CA . GLY A 1 87 ? 16.700 0.966 -8.105 1.00 88.81 87 GLY A CA 1
ATOM 669 C C . GLY A 1 87 ? 16.365 2.233 -7.328 1.00 88.81 87 GLY A C 1
ATOM 670 O O . GLY A 1 87 ? 15.196 2.547 -7.091 1.00 88.81 87 GLY A O 1
ATOM 671 N N . GLU A 1 88 ? 17.414 2.961 -6.962 1.00 88.56 88 GLU A N 1
ATOM 672 C CA . GLU A 1 88 ? 17.388 4.158 -6.106 1.00 88.56 88 GLU A CA 1
ATOM 673 C C . GLU A 1 88 ? 17.008 5.449 -6.842 1.00 88.56 88 GLU A C 1
ATOM 675 O O . GLU A 1 88 ? 16.722 6.464 -6.216 1.00 88.56 88 GLU A O 1
ATOM 680 N N . ASN A 1 89 ? 16.980 5.410 -8.176 1.00 91.56 89 ASN A N 1
ATOM 681 C CA . ASN A 1 89 ? 16.908 6.601 -9.018 1.00 91.56 89 ASN A CA 1
ATOM 682 C C . ASN A 1 89 ? 15.609 6.682 -9.840 1.00 91.56 89 ASN A C 1
ATOM 684 O O . ASN A 1 89 ? 15.608 7.173 -10.968 1.00 91.56 89 ASN A O 1
ATOM 688 N N . HIS A 1 90 ? 14.495 6.150 -9.321 1.00 89.06 90 HIS A N 1
ATOM 689 C CA . HIS A 1 90 ? 13.223 6.206 -10.043 1.00 89.06 90 HIS A CA 1
ATOM 690 C C . HIS A 1 90 ? 12.599 7.604 -9.915 1.00 89.06 90 HIS A C 1
ATOM 692 O O . HIS A 1 90 ? 12.291 8.024 -8.798 1.00 89.06 90 HIS A O 1
ATOM 698 N N . PRO A 1 91 ? 12.358 8.325 -11.024 1.00 91.25 91 PRO A N 1
ATOM 699 C CA . PRO A 1 91 ? 11.706 9.625 -10.973 1.00 91.25 91 PRO A CA 1
ATOM 700 C C . PRO A 1 91 ? 10.214 9.471 -10.659 1.00 91.25 91 PRO A C 1
ATOM 702 O O . PRO A 1 91 ? 9.491 8.746 -11.344 1.00 91.25 91 P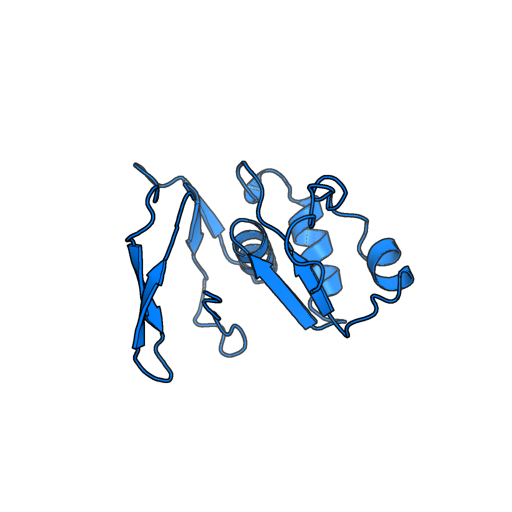RO A O 1
ATOM 705 N N . VAL A 1 92 ? 9.725 10.190 -9.648 1.00 88.94 92 VAL A N 1
ATOM 706 C CA . VAL A 1 92 ? 8.296 10.279 -9.330 1.00 88.94 92 VAL A CA 1
ATOM 707 C C . VAL A 1 92 ? 7.881 11.739 -9.199 1.00 88.94 92 VAL A C 1
ATOM 709 O O . VAL A 1 92 ? 8.552 12.550 -8.563 1.00 88.94 92 VAL A O 1
ATOM 712 N N . ARG A 1 93 ? 6.752 12.076 -9.825 1.00 86.44 93 ARG A N 1
ATOM 713 C CA . ARG A 1 93 ? 6.200 13.429 -9.861 1.00 86.44 93 ARG A CA 1
ATOM 714 C C . ARG A 1 93 ? 5.029 13.568 -8.890 1.00 86.44 93 ARG A C 1
ATOM 716 O O . ARG A 1 93 ? 4.062 12.816 -8.982 1.00 86.44 93 ARG A O 1
ATOM 723 N N . THR A 1 94 ? 5.074 14.567 -8.013 1.00 86.50 94 THR A N 1
ATOM 724 C CA . THR A 1 94 ? 3.889 15.059 -7.295 1.00 86.50 94 THR A CA 1
ATOM 725 C C . THR A 1 94 ? 3.155 16.070 -8.168 1.00 86.50 94 THR A C 1
ATOM 727 O O . THR A 1 94 ? 3.780 16.778 -8.954 1.00 86.50 94 THR A O 1
ATOM 730 N N . PHE A 1 95 ? 1.829 16.157 -8.051 1.00 81.31 95 PHE A N 1
ATOM 731 C CA . PHE A 1 95 ? 1.028 17.075 -8.874 1.00 81.31 95 PHE A CA 1
ATOM 732 C C . PHE A 1 95 ? 0.641 18.378 -8.158 1.00 81.31 95 PHE A C 1
ATOM 734 O O . PHE A 1 95 ? 0.272 19.339 -8.828 1.00 81.31 95 PHE A O 1
ATOM 741 N N . LYS A 1 96 ? 0.715 18.439 -6.817 1.00 83.12 96 LYS A N 1
ATOM 742 C CA . LYS A 1 96 ? 0.307 19.608 -6.011 1.00 83.12 96 LYS A CA 1
ATOM 743 C C . LYS A 1 96 ? 1.183 19.777 -4.749 1.00 83.12 96 LYS A C 1
ATOM 745 O O . LYS A 1 96 ? 0.853 19.164 -3.735 1.00 83.12 96 LYS A O 1
ATOM 750 N N . PRO A 1 97 ? 2.257 20.595 -4.768 1.00 83.44 97 PRO A N 1
ATOM 751 C CA . PRO A 1 97 ? 2.853 21.280 -5.923 1.00 83.44 97 PRO A CA 1
ATOM 752 C C . PRO A 1 97 ? 3.509 20.301 -6.910 1.00 83.44 97 PRO A C 1
ATOM 754 O O . PRO A 1 97 ? 3.792 19.148 -6.568 1.00 83.44 97 PRO A O 1
ATOM 757 N N . ALA A 1 98 ? 3.736 20.756 -8.145 1.00 87.50 98 ALA A N 1
ATOM 758 C CA . ALA A 1 98 ? 4.461 19.980 -9.142 1.00 87.50 98 ALA A CA 1
ATOM 759 C C . ALA A 1 98 ? 5.942 19.882 -8.754 1.00 87.50 98 ALA A C 1
ATOM 761 O O . ALA A 1 98 ? 6.647 20.885 -8.762 1.00 87.50 98 ALA A O 1
ATOM 762 N N . MET A 1 99 ? 6.408 18.686 -8.405 1.00 87.06 99 MET A N 1
ATOM 763 C CA . MET A 1 99 ? 7.798 18.452 -8.015 1.00 87.06 99 MET A CA 1
ATOM 764 C C . MET A 1 99 ? 8.233 17.069 -8.481 1.00 87.06 99 MET A C 1
ATOM 766 O O . MET A 1 99 ? 7.467 16.111 -8.380 1.00 87.06 99 MET A O 1
ATOM 770 N N . LEU A 1 100 ? 9.454 16.972 -8.999 1.00 89.62 100 LEU A N 1
ATOM 771 C CA . LEU A 1 100 ? 10.085 15.703 -9.336 1.00 89.62 100 LEU A CA 1
ATOM 772 C C . LEU A 1 100 ? 11.003 15.285 -8.186 1.00 89.62 100 LEU A C 1
ATOM 774 O O . LEU A 1 100 ? 11.812 16.089 -7.727 1.00 89.62 100 LEU A O 1
ATOM 778 N N . ARG A 1 101 ? 10.873 14.043 -7.721 1.00 87.25 101 ARG A N 1
ATOM 779 C CA . ARG A 1 101 ? 11.738 13.444 -6.696 1.00 87.25 101 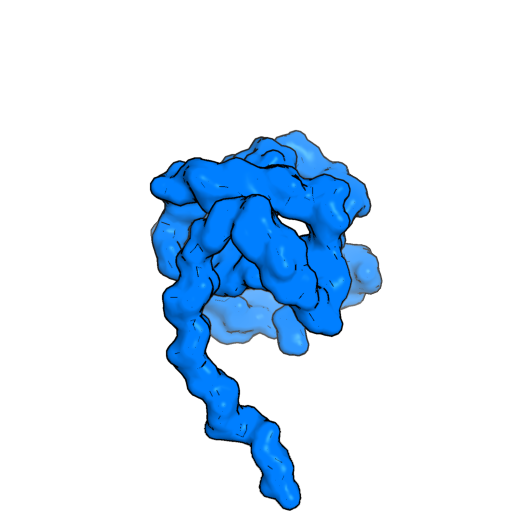ARG A CA 1
ATOM 780 C C . ARG A 1 101 ? 12.283 12.118 -7.200 1.00 87.25 101 ARG A C 1
ATOM 782 O O . ARG A 1 101 ? 11.565 11.368 -7.858 1.00 87.25 101 ARG A O 1
ATOM 789 N N . LEU A 1 102 ? 13.540 11.841 -6.881 1.00 89.56 102 LEU A N 1
ATOM 790 C CA . LEU A 1 102 ? 14.145 10.530 -7.085 1.00 89.56 102 LEU A CA 1
ATOM 791 C C . LEU A 1 102 ? 13.822 9.668 -5.869 1.00 89.56 102 LEU A C 1
ATOM 793 O O . LEU A 1 102 ? 13.921 10.144 -4.738 1.00 89.56 102 LEU A O 1
ATOM 797 N N . VAL A 1 103 ? 13.379 8.436 -6.101 1.00 86.88 103 VAL A N 1
ATOM 798 C CA . VAL A 1 103 ? 13.013 7.514 -5.026 1.00 86.88 103 VAL A CA 1
ATOM 799 C C . VAL A 1 103 ? 13.576 6.123 -5.258 1.00 86.88 103 VAL A C 1
ATOM 801 O O . VAL A 1 103 ? 13.641 5.627 -6.388 1.00 86.88 103 VAL A O 1
ATOM 804 N N . LEU A 1 104 ? 13.871 5.454 -4.146 1.00 85.38 104 LEU A N 1
ATOM 805 C CA . LEU A 1 104 ? 14.092 4.021 -4.122 1.00 85.38 104 LEU A CA 1
ATOM 806 C C . LEU A 1 104 ? 12.773 3.283 -4.350 1.00 85.38 104 LEU A C 1
ATOM 808 O O . LEU A 1 104 ? 11.786 3.476 -3.638 1.00 85.38 104 LEU A O 1
ATOM 812 N N . ARG A 1 105 ? 12.768 2.396 -5.344 1.00 83.38 105 ARG A N 1
ATOM 813 C CA . ARG A 1 105 ? 11.688 1.438 -5.586 1.00 83.38 105 ARG A CA 1
ATOM 814 C C . ARG A 1 105 ? 12.279 0.053 -5.775 1.00 83.38 105 ARG A C 1
ATOM 816 O O . ARG A 1 105 ? 13.233 -0.103 -6.526 1.00 83.38 105 ARG A O 1
ATOM 823 N N . THR A 1 106 ? 11.681 -0.928 -5.110 1.00 82.94 106 THR A N 1
ATOM 824 C CA . THR A 1 106 ? 12.022 -2.361 -5.201 1.00 82.94 106 THR A CA 1
ATOM 825 C C . THR A 1 106 ? 10.780 -3.226 -5.451 1.00 82.94 106 THR A C 1
ATOM 827 O O . THR A 1 106 ? 10.760 -4.417 -5.161 1.00 82.94 106 THR A O 1
ATOM 830 N N . THR A 1 107 ? 9.694 -2.617 -5.938 1.00 82.75 107 THR A N 1
ATOM 831 C CA . THR A 1 107 ? 8.392 -3.278 -6.065 1.00 82.75 107 THR A CA 1
ATOM 832 C C . THR A 1 107 ? 8.166 -3.848 -7.461 1.00 82.75 107 THR A C 1
ATOM 834 O O . THR A 1 107 ? 8.424 -3.192 -8.473 1.00 82.75 107 THR A O 1
ATOM 837 N N . ILE A 1 108 ? 7.611 -5.057 -7.514 1.00 86.00 108 ILE A N 1
ATOM 838 C CA . ILE A 1 108 ? 7.211 -5.744 -8.751 1.00 86.00 108 ILE A CA 1
ATOM 839 C C . ILE A 1 108 ? 5.709 -5.650 -9.034 1.00 86.00 108 ILE A C 1
ATOM 841 O O . ILE A 1 108 ? 5.278 -5.965 -10.141 1.00 86.00 108 ILE A O 1
ATOM 845 N N . MET A 1 109 ? 4.921 -5.208 -8.055 1.00 89.62 109 MET A N 1
ATOM 846 C CA . MET A 1 109 ? 3.467 -5.109 -8.155 1.00 89.62 109 MET A CA 1
ATOM 847 C C . MET A 1 109 ? 3.055 -3.665 -8.426 1.00 89.62 109 MET A C 1
ATOM 849 O O . MET A 1 109 ? 3.593 -2.727 -7.830 1.00 89.62 109 MET A O 1
ATOM 853 N N . LEU A 1 110 ? 2.089 -3.482 -9.323 1.00 88.25 110 LEU A N 1
ATOM 854 C CA . LEU A 1 110 ? 1.502 -2.182 -9.630 1.00 88.25 110 LEU A CA 1
ATOM 855 C C . LEU A 1 110 ? 0.022 -2.174 -9.255 1.00 88.25 110 LEU A C 1
ATOM 857 O O . LEU A 1 110 ? -0.674 -3.168 -9.437 1.00 88.25 110 LEU A O 1
ATOM 861 N N . LEU A 1 111 ? -0.441 -1.042 -8.728 1.00 88.88 111 LEU A N 1
ATOM 862 C CA . LEU A 1 111 ? -1.830 -0.793 -8.365 1.00 88.88 111 LEU A CA 1
ATOM 863 C C . LEU A 1 111 ? -2.516 0.020 -9.469 1.00 88.88 111 LEU A C 1
ATOM 865 O O . LEU A 1 111 ? -2.013 1.062 -9.887 1.00 88.88 111 LEU A O 1
ATOM 869 N N . THR A 1 112 ? -3.697 -0.429 -9.881 1.00 88.88 112 THR A N 1
ATOM 870 C CA . THR A 1 112 ? -4.671 0.359 -10.645 1.00 88.88 112 THR A CA 1
ATOM 871 C C . THR A 1 112 ? -5.820 0.770 -9.736 1.00 88.88 112 THR A C 1
ATOM 873 O O . THR A 1 112 ? -6.238 -0.010 -8.882 1.00 88.88 112 THR A O 1
ATOM 876 N N . LEU A 1 113 ? -6.351 1.977 -9.926 1.00 84.44 113 LEU A N 1
ATOM 877 C CA . LEU A 1 113 ? -7.548 2.454 -9.234 1.00 84.44 113 LEU A CA 1
ATOM 878 C C . LEU A 1 113 ? -8.659 2.706 -10.264 1.00 84.44 113 LEU A C 1
ATOM 880 O O . LEU A 1 113 ? -8.373 3.287 -11.311 1.00 84.44 113 LEU A O 1
ATOM 884 N N . PRO A 1 114 ? -9.913 2.302 -9.990 1.00 71.06 114 PRO A N 1
ATOM 885 C CA . PRO A 1 114 ? -11.023 2.437 -10.937 1.00 71.06 114 PRO A CA 1
ATOM 886 C C . PRO A 1 114 ? -11.458 3.895 -11.184 1.00 71.06 1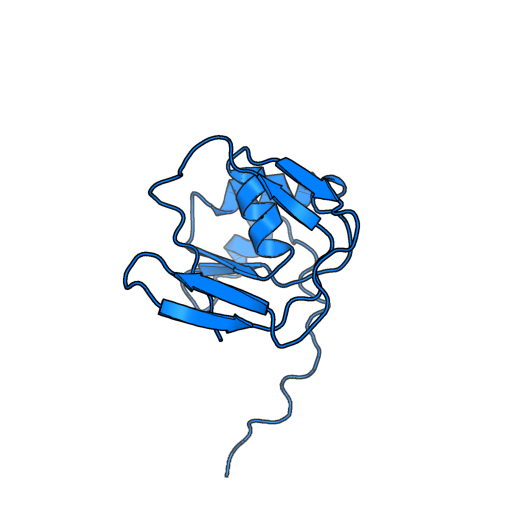14 PRO A C 1
ATOM 888 O O . PRO A 1 114 ? -12.137 4.164 -12.171 1.00 71.06 114 PRO A O 1
ATOM 891 N N . HIS A 1 115 ? -11.061 4.850 -10.333 1.00 64.38 115 HIS A N 1
ATOM 892 C CA . HIS A 1 115 ? -11.306 6.285 -10.521 1.00 64.38 115 HIS A CA 1
ATOM 893 C C . HIS A 1 115 ? -10.306 7.136 -9.714 1.00 64.38 115 HIS A C 1
ATOM 895 O O . HIS A 1 115 ? -9.706 6.646 -8.756 1.00 64.38 115 HIS A O 1
ATOM 901 N N . CYS A 1 116 ? -10.131 8.416 -10.075 1.00 56.66 116 CYS A N 1
ATOM 902 C CA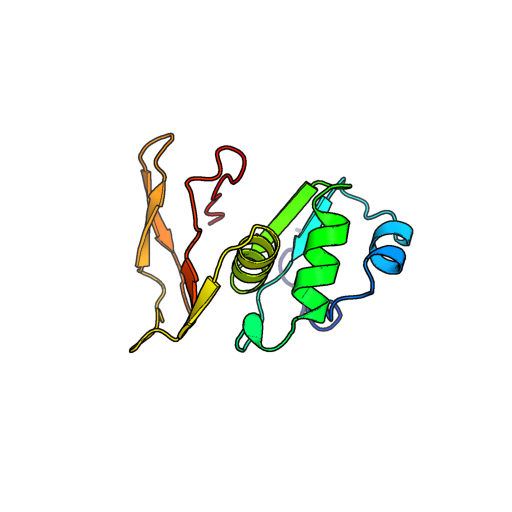 . CYS A 1 116 ? -9.336 9.374 -9.300 1.00 56.66 116 CYS A CA 1
ATOM 903 C C . CYS A 1 116 ? -10.029 9.645 -7.953 1.00 56.66 116 CYS A C 1
ATOM 905 O O . CYS A 1 116 ? -10.946 10.460 -7.865 1.00 56.66 116 CYS A O 1
ATOM 907 N N . GLN A 1 117 ? -9.616 8.927 -6.908 1.00 59.56 117 GLN A N 1
ATOM 908 C CA . GLN A 1 117 ? -10.135 9.113 -5.555 1.00 59.56 117 GLN A CA 1
ATOM 909 C C . GLN A 1 117 ? -9.597 10.439 -4.998 1.00 59.56 117 GLN A C 1
ATOM 911 O O . GLN A 1 117 ? -8.403 10.562 -4.729 1.00 59.56 117 GLN A O 1
ATOM 916 N N . LYS A 1 118 ? -10.466 11.452 -4.854 1.00 49.62 118 LYS A N 1
ATOM 917 C CA . LYS A 1 118 ? -10.090 12.818 -4.422 1.00 49.62 118 LYS A CA 1
ATOM 918 C C . LYS A 1 118 ? -9.487 12.867 -3.010 1.00 49.62 118 LYS A C 1
ATOM 920 O O . LYS A 1 118 ? -8.798 13.829 -2.676 1.00 49.62 118 LYS A O 1
ATOM 925 N N . GLU A 1 119 ? -9.729 11.832 -2.214 1.00 57.66 119 GLU A N 1
ATOM 926 C CA . GLU A 1 119 ? -9.307 11.720 -0.816 1.00 57.66 119 GLU A CA 1
ATOM 927 C C . GLU A 1 119 ? -7.972 10.978 -0.653 1.00 57.66 119 GLU A C 1
ATOM 929 O O . GLU A 1 119 ? -7.306 11.117 0.373 1.00 57.66 119 GLU A O 1
ATOM 934 N N . LEU A 1 120 ? -7.510 10.261 -1.686 1.00 61.44 120 LEU A N 1
ATOM 935 C CA . LEU A 1 120 ? -6.219 9.584 -1.646 1.00 61.44 120 LEU A CA 1
ATOM 936 C C . LEU A 1 120 ? -5.102 10.565 -2.020 1.00 61.44 120 LEU A C 1
ATOM 938 O O . LEU A 1 120 ? -4.804 10.799 -3.194 1.00 61.44 120 LEU A O 1
ATOM 942 N N . ARG A 1 121 ? -4.436 11.129 -1.010 1.00 61.91 121 ARG A N 1
ATOM 943 C CA . ARG A 1 121 ? -3.183 11.863 -1.225 1.00 61.91 121 ARG A CA 1
ATOM 944 C C . ARG A 1 121 ? -2.014 10.889 -1.259 1.00 61.91 121 ARG A C 1
ATOM 946 O O . ARG A 1 121 ? -1.588 10.376 -0.230 1.00 61.91 121 ARG A O 1
ATOM 953 N N . LEU A 1 122 ? -1.458 10.680 -2.452 1.00 58.81 122 LEU A N 1
ATOM 954 C CA . LEU A 1 122 ? -0.179 9.995 -2.604 1.00 58.81 122 LEU A CA 1
ATOM 955 C C . LEU A 1 122 ? 0.939 10.914 -2.088 1.00 58.81 122 LEU A C 1
ATOM 957 O O . LEU A 1 122 ? 1.399 11.810 -2.799 1.00 58.81 122 LEU A O 1
ATOM 961 N N . LEU A 1 123 ? 1.347 10.716 -0.838 1.00 58.03 123 LEU A N 1
ATOM 962 C CA . LEU A 1 123 ? 2.504 11.390 -0.261 1.00 58.03 123 LEU A CA 1
ATOM 963 C C . LEU A 1 123 ? 3.735 10.513 -0.468 1.00 58.03 123 LEU A C 1
ATOM 965 O O . LEU A 1 123 ? 3.818 9.394 0.030 1.00 58.03 123 LEU A O 1
ATOM 969 N N . ILE A 1 124 ? 4.690 11.028 -1.235 1.00 53.72 124 ILE A N 1
ATOM 970 C CA . ILE A 1 124 ? 5.998 10.404 -1.411 1.00 53.72 124 ILE A CA 1
ATOM 971 C C . ILE A 1 124 ? 6.876 10.944 -0.284 1.00 53.72 124 ILE A C 1
ATOM 973 O O . ILE A 1 124 ? 7.416 12.043 -0.391 1.00 53.72 124 ILE A O 1
ATOM 977 N N . SER A 1 125 ? 6.942 10.202 0.819 1.00 41.22 125 SER A N 1
ATOM 978 C CA . SER A 1 125 ? 7.884 10.460 1.908 1.00 41.22 125 SER A CA 1
ATOM 979 C C . SER A 1 125 ? 9.266 9.987 1.457 1.00 41.22 125 SER A C 1
ATOM 981 O O . SER A 1 125 ? 9.467 8.784 1.302 1.00 41.22 125 SER A O 1
ATOM 983 N N . THR A 1 126 ? 10.174 10.924 1.183 1.00 37.94 126 THR A N 1
ATOM 984 C CA . THR A 1 126 ? 11.626 10.677 1.134 1.00 37.94 126 THR A CA 1
ATOM 985 C C . THR A 1 126 ? 12.206 10.884 2.514 1.00 37.94 126 THR A C 1
ATOM 987 O O . THR A 1 126 ? 11.864 11.948 3.079 1.00 37.94 126 THR A O 1
#

Radius of gyration: 15.64 Å; chains: 1; bounding box: 38×34×38 Å

Foldseek 3Di:
DDDDPPPDDVVPPPPCDALVVVVVVVPPDQEDEAEDDDDDVVVVVSNLVRLLVRVVRGHYHYDHSGVQSVQVVQVKDKDFAPVFDADQADWDFDVVPTDIDGGGGDDRMDIDHPDDDPPDDPDDDD

InterPro domains:
  IPR017926 Glutamine amidotransferase [PF00117] (19-97)
  IPR029062 Class I glutamine amidotransferase-like [G3DSA:3.40.50.880] (8-118)
  IPR029062 Class I glutamine amidotransferase-like [SSF52317] (17-95)
  IPR050472 Anthranilate Synthase/Amidotransferase [PTHR43418] (21-94)

Secondary structure (DSSP, 8-state):
----S---S-TTS-S---HHHHHHT--SSSEEEE---SS-GGG-HHHHHHHHHHHTTSEEEE-THHHHHHHHHTT-EEEE-SS---EEEEEEEEETTEEEEEEEE---EEEE-SS--TT-------

Sequence (126 aa):
MTSILWLQIHCWHIYMARASETLKMKPDGNGILFSNGPGDPSAVPYAVETVRDILEKVSVFGICMGHQLIGQALGGKTFKMKFGHHGENHPVRTFKPAMLRLVLRTTIMLLTLPHCQKELRLLIST